Protein AF-A0A3C1LSK7-F1 (afdb_monomer_lite)

Secondary structure (DSSP, 8-state):
---EEEEEEEEEETT-TT--EEEESSEEEEEETTEEEEEE-SSS--EEEEEGGGEEEEEEETTTEEEEEETTEEEEEEEPTTS-SHHHHHHHHHHHHHHHHHHHT-

Structure (mmCIF, N/CA/C/O backbone):
data_AF-A0A3C1LSK7-F1
#
_entry.id   AF-A0A3C1LSK7-F1
#
loop_
_atom_site.group_PDB
_atom_site.id
_atom_site.type_symbol
_atom_site.label_atom_id
_atom_site.label_alt_id
_atom_sit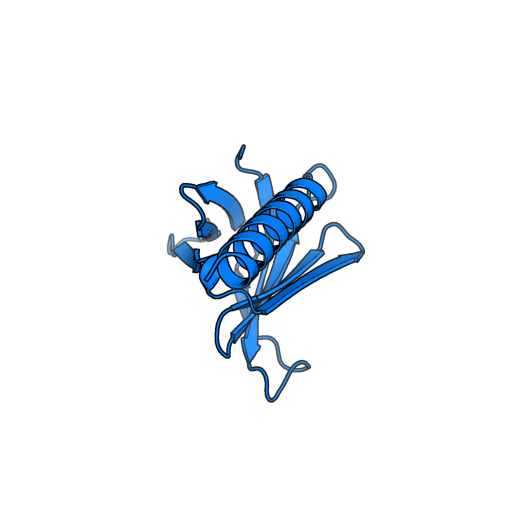e.label_comp_id
_atom_site.label_asym_id
_atom_site.label_entity_id
_atom_site.label_seq_id
_atom_site.pdbx_PDB_ins_code
_atom_site.Cartn_x
_atom_site.Cartn_y
_atom_site.Cartn_z
_atom_site.occupancy
_atom_site.B_iso_or_equiv
_atom_site.auth_seq_id
_atom_site.auth_comp_id
_atom_site.auth_asym_id
_atom_site.auth_atom_id
_atom_site.pdbx_PDB_model_num
ATOM 1 N N . LEU A 1 1 ? -2.802 14.129 1.344 1.00 80.56 1 LEU A N 1
ATOM 2 C CA . LEU A 1 1 ? -1.323 14.169 1.497 1.00 80.56 1 LEU A CA 1
ATOM 3 C C . LEU A 1 1 ? -0.695 14.278 0.111 1.00 80.56 1 LEU A C 1
ATOM 5 O O . LEU A 1 1 ? -1.331 13.781 -0.813 1.00 80.56 1 LEU A O 1
ATOM 9 N N . PRO A 1 2 ? 0.490 14.901 -0.049 1.00 88.31 2 PRO A N 1
ATOM 10 C CA . PRO A 1 2 ? 1.187 14.933 -1.337 1.00 88.31 2 PRO A CA 1
ATOM 11 C C . PRO A 1 2 ? 1.359 13.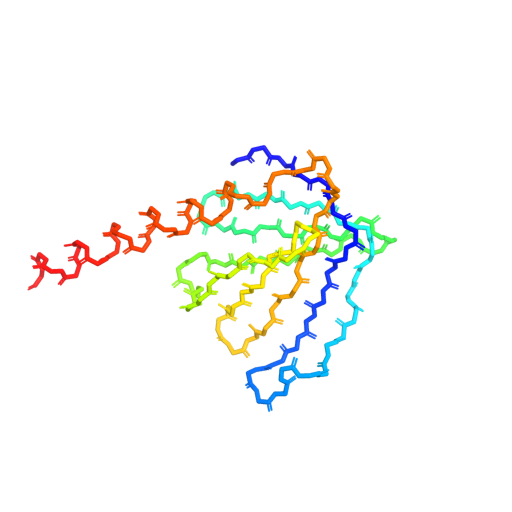521 -1.904 1.00 88.31 2 PRO A C 1
ATOM 13 O O . PRO A 1 2 ? 1.568 12.581 -1.133 1.00 88.31 2 PRO A O 1
ATOM 16 N N . GLU A 1 3 ? 1.242 13.381 -3.219 1.00 95.38 3 GLU A N 1
ATOM 17 C CA . GLU A 1 3 ? 1.472 12.109 -3.903 1.00 95.38 3 GLU A CA 1
ATOM 18 C C . GLU A 1 3 ? 2.964 11.751 -3.868 1.00 95.38 3 GLU A C 1
ATOM 20 O O . GLU A 1 3 ? 3.810 12.624 -4.045 1.00 95.38 3 GLU A O 1
ATOM 25 N N . GLU A 1 4 ? 3.278 10.483 -3.605 1.00 96.69 4 GLU A N 1
ATOM 26 C CA . GLU A 1 4 ? 4.645 9.956 -3.573 1.00 96.69 4 GLU A CA 1
ATOM 27 C C . GLU A 1 4 ? 4.862 8.945 -4.696 1.00 96.69 4 GLU A C 1
ATOM 29 O O . GLU A 1 4 ? 3.979 8.121 -4.950 1.00 96.69 4 GLU A O 1
ATOM 34 N N . PRO A 1 5 ? 6.036 8.940 -5.342 1.00 97.19 5 PRO A N 1
ATOM 35 C CA . PRO A 1 5 ? 6.389 7.899 -6.289 1.00 97.19 5 PRO A CA 1
ATOM 36 C C . PRO A 1 5 ? 6.745 6.592 -5.567 1.00 97.19 5 PRO A C 1
ATOM 38 O O . PRO A 1 5 ? 7.383 6.587 -4.510 1.00 97.19 5 PRO A O 1
ATOM 41 N N . GLY A 1 6 ? 6.403 5.464 -6.183 1.00 97.25 6 GLY A N 1
ATOM 42 C CA . GLY A 1 6 ? 6.815 4.145 -5.721 1.00 97.25 6 GLY A CA 1
ATOM 43 C C . GLY A 1 6 ? 7.305 3.236 -6.834 1.00 97.25 6 GLY A C 1
ATOM 44 O O . GLY A 1 6 ? 7.254 3.580 -8.014 1.00 97.25 6 GLY A O 1
ATOM 45 N N . VAL A 1 7 ? 7.838 2.095 -6.411 1.00 97.00 7 VAL A N 1
ATOM 46 C CA . VAL A 1 7 ? 8.582 1.144 -7.250 1.00 97.00 7 VAL A CA 1
ATOM 47 C C . VAL A 1 7 ? 8.017 -0.270 -7.201 1.00 97.00 7 VAL A C 1
ATOM 49 O O . VAL A 1 7 ? 8.526 -1.149 -7.884 1.00 97.00 7 VAL A O 1
ATOM 52 N N . LEU A 1 8 ? 7.036 -0.531 -6.334 1.00 97.00 8 LEU A N 1
ATOM 53 C CA . LEU A 1 8 ? 6.434 -1.852 -6.230 1.00 97.00 8 LEU A CA 1
ATOM 54 C C . LEU A 1 8 ? 5.079 -1.784 -5.533 1.00 97.00 8 LEU A C 1
ATOM 56 O O . LEU A 1 8 ? 4.979 -1.251 -4.428 1.00 97.00 8 LEU A O 1
ATOM 60 N N . LEU A 1 9 ? 4.071 -2.383 -6.150 1.00 97.50 9 LEU A N 1
ATOM 61 C CA . LEU A 1 9 ? 2.823 -2.780 -5.520 1.00 97.50 9 LEU A CA 1
ATOM 62 C C . LEU A 1 9 ? 2.686 -4.292 -5.666 1.00 97.50 9 LEU A C 1
ATOM 64 O O . LEU A 1 9 ? 2.726 -4.817 -6.778 1.00 97.50 9 LEU A O 1
ATOM 68 N N . GLN A 1 10 ? 2.481 -4.972 -4.546 1.00 96.50 10 GLN A N 1
ATOM 69 C CA . GLN A 1 10 ? 2.132 -6.384 -4.516 1.00 96.50 10 GLN A CA 1
ATOM 70 C C . GLN A 1 10 ? 0.856 -6.599 -3.715 1.00 96.50 10 GLN A C 1
ATOM 72 O O . GLN A 1 10 ? 0.540 -5.804 -2.821 1.00 96.50 10 GLN A O 1
ATOM 77 N N . LYS A 1 11 ? 0.162 -7.690 -4.026 1.00 95.56 11 LYS A N 1
ATOM 78 C CA . LYS A 1 11 ? -1.029 -8.138 -3.318 1.00 95.56 11 LYS A CA 1
ATOM 79 C C . LYS A 1 11 ? -0.910 -9.619 -2.973 1.00 95.56 11 LYS A C 1
ATOM 81 O O . LYS A 1 11 ? -0.446 -10.399 -3.791 1.00 95.56 11 LYS A O 1
ATOM 86 N N . GLY A 1 12 ? -1.353 -9.980 -1.782 1.00 93.56 12 GLY A N 1
ATOM 87 C CA . GLY A 1 12 ? -1.631 -11.356 -1.388 1.00 93.56 12 GLY A CA 1
ATOM 88 C C . GLY A 1 12 ? -2.886 -11.401 -0.531 1.00 93.56 12 GLY A C 1
ATOM 89 O O . GLY A 1 12 ? -3.672 -10.448 -0.517 1.00 93.56 12 GLY A O 1
ATOM 90 N N . ASP A 1 13 ? -3.045 -12.485 0.213 1.00 86.50 13 ASP A N 1
ATOM 91 C CA . ASP A 1 13 ? -4.155 -12.681 1.138 1.00 86.50 13 ASP A CA 1
ATOM 92 C C . ASP A 1 13 ? -3.663 -12.961 2.567 1.00 86.50 13 ASP A C 1
ATOM 94 O O . ASP A 1 13 ? -2.485 -13.229 2.812 1.00 86.50 13 ASP A O 1
ATOM 98 N N . PHE A 1 14 ? -4.584 -12.875 3.526 1.00 75.62 14 PHE A N 1
ATOM 99 C CA . PHE A 1 14 ? -4.328 -13.161 4.940 1.00 75.62 14 PHE A CA 1
ATOM 100 C C . PHE A 1 14 ? -3.874 -14.602 5.227 1.00 75.62 14 PHE A C 1
ATOM 102 O O . PHE A 1 14 ? -3.230 -14.854 6.242 1.00 75.62 14 PHE A O 1
ATOM 109 N N . ASN A 1 15 ? -4.193 -15.559 4.356 1.00 77.56 15 ASN A N 1
ATOM 110 C CA . ASN A 1 15 ? -3.887 -16.973 4.569 1.00 77.56 15 ASN A CA 1
ATOM 111 C C . ASN A 1 15 ? -2.520 -17.380 3.996 1.00 77.56 15 ASN A C 1
ATOM 113 O O . ASN A 1 15 ? -2.022 -18.459 4.322 1.00 77.56 15 ASN A O 1
ATOM 117 N N . ASN A 1 16 ? -1.912 -16.540 3.156 1.00 69.56 16 ASN A N 1
ATOM 118 C CA . ASN A 1 16 ? -0.665 -16.820 2.463 1.00 69.56 16 ASN A CA 1
ATOM 119 C C . ASN A 1 16 ? 0.216 -15.564 2.348 1.00 69.56 16 ASN A C 1
ATOM 121 O O . ASN A 1 16 ? 0.533 -15.089 1.259 1.00 69.56 16 ASN A O 1
ATOM 125 N N . GLU A 1 17 ? 0.674 -15.048 3.495 1.00 65.38 17 GLU A N 1
ATOM 126 C CA . GLU A 1 17 ? 1.538 -13.854 3.585 1.00 65.38 17 GLU A CA 1
ATOM 127 C C . GLU A 1 17 ? 2.863 -13.965 2.790 1.00 65.38 17 GLU A C 1
ATOM 129 O O . GLU A 1 17 ? 3.541 -12.961 2.549 1.00 65.38 17 GLU A O 1
ATOM 134 N N . GLY A 1 18 ? 3.259 -15.182 2.396 1.00 71.12 18 GLY A N 1
ATOM 135 C CA . GLY A 1 18 ? 4.497 -15.463 1.668 1.00 71.12 18 GLY A CA 1
ATOM 136 C C . GLY A 1 18 ? 4.388 -15.397 0.143 1.00 71.12 18 GLY A C 1
ATOM 137 O O . GLY A 1 18 ? 5.425 -15.256 -0.510 1.00 71.12 18 GLY A O 1
ATOM 138 N N . ASP A 1 19 ? 3.180 -15.473 -0.420 1.00 84.19 19 ASP A N 1
ATOM 139 C CA . ASP A 1 19 ? 2.952 -15.528 -1.868 1.00 84.19 19 ASP A CA 1
ATOM 140 C C . ASP A 1 19 ? 2.267 -14.240 -2.337 1.00 84.19 19 ASP A C 1
ATOM 142 O O . ASP A 1 19 ? 1.050 -14.077 -2.265 1.00 84.19 19 ASP A O 1
ATOM 146 N N . LEU A 1 20 ? 3.090 -13.262 -2.724 1.00 91.06 20 LEU A N 1
ATOM 147 C CA . LEU A 1 20 ? 2.633 -11.935 -3.124 1.00 91.06 20 LEU A CA 1
ATOM 148 C C . LEU A 1 20 ? 2.767 -11.747 -4.633 1.00 91.06 20 LEU A C 1
ATOM 150 O O . LEU A 1 20 ? 3.881 -11.636 -5.159 1.00 91.06 20 LEU A O 1
ATOM 154 N N . ASP A 1 21 ? 1.635 -11.563 -5.299 1.00 93.94 21 ASP A N 1
ATOM 155 C CA . ASP A 1 21 ? 1.574 -11.222 -6.711 1.00 93.94 21 ASP A CA 1
ATOM 156 C C . ASP A 1 21 ? 2.043 -9.786 -6.938 1.00 93.94 21 ASP A C 1
ATOM 158 O O . ASP A 1 21 ? 1.549 -8.837 -6.321 1.00 93.94 21 ASP A O 1
ATOM 162 N N . VAL A 1 22 ? 2.992 -9.601 -7.858 1.00 95.31 22 VAL A N 1
ATOM 163 C CA . VAL A 1 22 ? 3.395 -8.265 -8.309 1.00 95.31 22 VAL A CA 1
ATOM 164 C C . VAL A 1 22 ? 2.294 -7.698 -9.198 1.00 95.31 22 VAL A C 1
ATOM 166 O O . VAL A 1 22 ? 2.030 -8.203 -10.286 1.00 95.31 22 VAL A O 1
ATOM 169 N N . LEU A 1 23 ? 1.670 -6.616 -8.739 1.00 95.06 23 LEU A N 1
ATOM 170 C CA . LEU A 1 23 ? 0.626 -5.921 -9.484 1.00 95.06 23 LEU A CA 1
ATOM 171 C C . LEU A 1 23 ? 1.193 -4.821 -10.383 1.00 95.06 23 LEU A C 1
ATOM 173 O O . LEU A 1 23 ? 0.607 -4.529 -11.422 1.00 95.06 23 LEU A O 1
ATOM 177 N N . SER A 1 24 ? 2.275 -4.165 -9.949 1.00 96.75 24 SER A N 1
ATOM 178 C CA . SER A 1 24 ? 2.882 -3.031 -10.653 1.0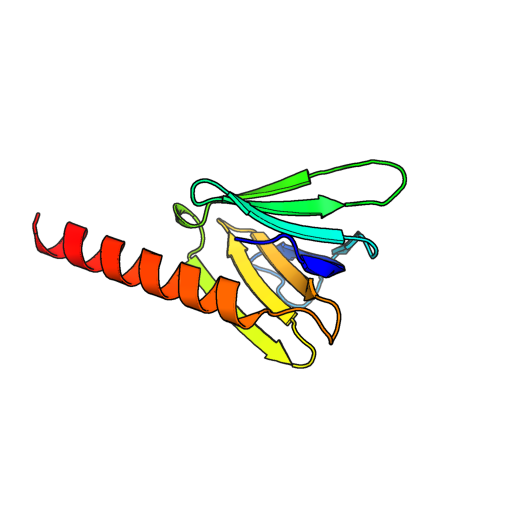0 96.75 24 SER A CA 1
ATOM 179 C C . SER A 1 24 ? 4.268 -2.696 -10.102 1.00 96.75 24 SER A C 1
ATOM 181 O O . SER A 1 24 ? 4.500 -2.802 -8.897 1.00 96.75 24 SER A O 1
ATOM 183 N N . GLU A 1 25 ? 5.168 -2.227 -10.967 1.00 95.81 25 GLU A N 1
ATOM 184 C CA . GLU A 1 25 ? 6.498 -1.709 -10.595 1.00 95.81 25 GLU A CA 1
ATOM 185 C C . GLU A 1 25 ? 6.622 -0.186 -10.789 1.00 95.81 25 GLU A C 1
ATOM 187 O O . GLU A 1 25 ? 7.598 0.430 -10.361 1.00 95.81 25 GLU A O 1
ATOM 192 N N . HIS A 1 26 ? 5.607 0.455 -11.375 1.00 96.12 26 HIS A N 1
ATOM 193 C CA . HIS A 1 26 ? 5.549 1.905 -11.540 1.00 96.12 26 HIS A CA 1
ATOM 194 C C . HIS A 1 26 ? 4.283 2.428 -10.889 1.00 96.12 26 HIS A C 1
ATOM 196 O O . HIS A 1 26 ? 3.210 2.396 -11.484 1.00 96.12 26 HIS A O 1
ATOM 202 N N . ILE A 1 27 ? 4.397 2.958 -9.673 1.00 97.56 27 ILE A N 1
ATOM 203 C CA . ILE A 1 27 ? 3.228 3.423 -8.924 1.00 97.56 27 ILE A CA 1
ATOM 204 C C . ILE A 1 27 ? 3.378 4.853 -8.428 1.00 97.56 27 ILE A C 1
ATOM 206 O O . ILE A 1 27 ? 4.483 5.385 -8.302 1.00 97.56 27 ILE A O 1
ATOM 210 N N . SER A 1 28 ? 2.250 5.467 -8.101 1.00 97.06 28 SER A N 1
ATOM 211 C CA . SER A 1 28 ? 2.205 6.631 -7.227 1.00 97.06 28 SER A CA 1
ATOM 212 C C . SER A 1 28 ? 1.144 6.455 -6.144 1.00 97.06 28 SER A C 1
ATOM 214 O O . SER A 1 28 ? 0.132 5.783 -6.343 1.00 97.06 28 SER A O 1
ATOM 216 N N . VAL A 1 29 ? 1.409 6.996 -4.957 1.00 97.75 29 VAL A N 1
ATOM 217 C CA . VAL A 1 29 ? 0.615 6.744 -3.751 1.00 97.75 29 VAL A CA 1
ATOM 218 C C . VAL A 1 29 ? 0.193 8.060 -3.131 1.00 97.75 29 VAL A C 1
ATOM 220 O O . VAL A 1 29 ? 1.026 8.916 -2.841 1.00 97.75 29 VAL A O 1
ATOM 223 N N . ARG A 1 30 ? -1.092 8.226 -2.830 1.00 96.88 30 ARG A N 1
ATOM 224 C CA . ARG A 1 30 ? -1.592 9.384 -2.075 1.00 96.88 30 ARG A CA 1
ATOM 225 C C . ARG A 1 30 ? -2.670 8.978 -1.086 1.00 96.88 30 ARG A C 1
ATOM 227 O O . ARG A 1 30 ? -3.282 7.930 -1.226 1.00 96.88 30 ARG A O 1
ATOM 234 N N . ILE A 1 31 ? -2.913 9.827 -0.092 1.00 96.06 31 ILE A N 1
ATOM 235 C CA . ILE A 1 31 ? -4.126 9.741 0.730 1.00 96.06 31 ILE A CA 1
ATOM 236 C C . ILE A 1 31 ? -5.028 10.915 0.388 1.00 96.06 31 ILE A C 1
ATOM 238 O O . ILE A 1 31 ? -4.606 12.076 0.489 1.00 96.06 31 ILE A O 1
ATOM 242 N N . GLU A 1 32 ? -6.270 10.592 0.053 1.00 94.75 32 GLU A N 1
ATOM 243 C CA . GLU A 1 32 ? -7.333 11.522 -0.301 1.00 94.75 32 GLU A CA 1
ATOM 244 C C . GLU A 1 32 ? -8.630 11.081 0.389 1.00 94.75 32 GLU A C 1
ATOM 246 O O . GLU A 1 32 ? -9.015 9.920 0.301 1.00 94.75 32 GLU A O 1
ATOM 251 N N . ALA A 1 33 ? -9.272 11.989 1.133 1.00 93.12 33 ALA A N 1
ATOM 252 C CA . ALA A 1 33 ? -10.537 11.735 1.837 1.00 93.12 33 ALA A CA 1
ATOM 253 C C . ALA A 1 33 ? -10.578 10.441 2.692 1.00 93.12 33 ALA A C 1
ATOM 255 O O . ALA A 1 33 ? -11.602 9.771 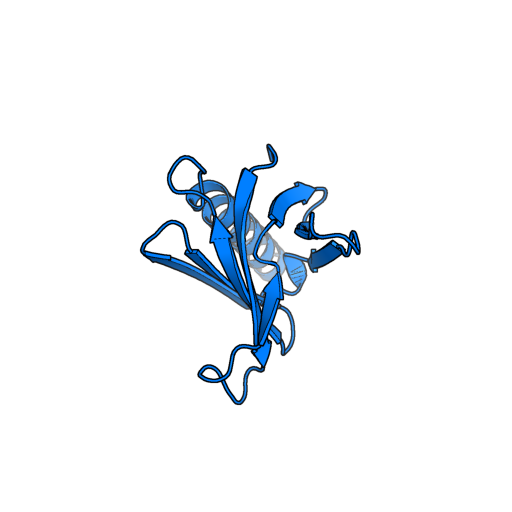2.766 1.00 93.12 33 ALA A O 1
ATOM 256 N N . GLY A 1 34 ? -9.468 10.082 3.349 1.00 94.88 34 GLY A N 1
ATOM 257 C CA . GLY A 1 34 ? -9.393 8.871 4.181 1.00 94.88 34 GLY A CA 1
ATOM 258 C C . GLY A 1 34 ? -9.211 7.569 3.397 1.00 94.88 34 GLY A C 1
ATOM 259 O O . GLY A 1 34 ? -9.336 6.493 3.973 1.00 94.88 34 GLY A O 1
ATOM 260 N N . VAL A 1 35 ? -8.886 7.653 2.108 1.00 97.19 35 VAL A N 1
ATOM 261 C CA . VAL A 1 35 ? -8.565 6.511 1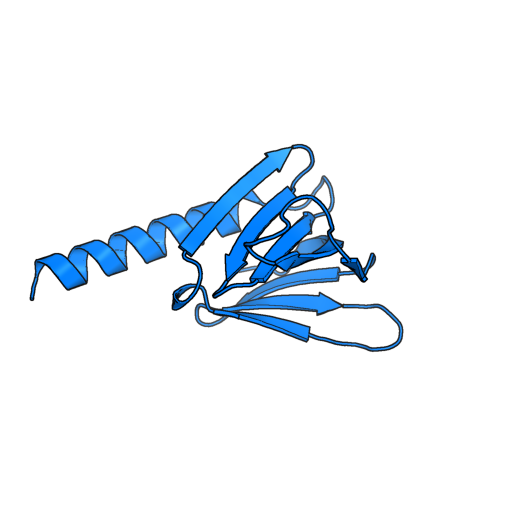.249 1.00 97.19 35 VAL A CA 1
ATOM 262 C C . VAL A 1 35 ? -7.112 6.628 0.808 1.00 97.19 35 VAL A C 1
ATOM 264 O O . VAL A 1 35 ? -6.702 7.669 0.289 1.00 97.19 35 VAL A O 1
ATOM 267 N N . MET A 1 36 ? -6.326 5.571 1.009 1.00 97.69 36 MET A N 1
ATOM 268 C CA . MET A 1 36 ? -5.030 5.435 0.355 1.00 97.69 36 MET A CA 1
ATOM 269 C C . MET A 1 36 ? -5.267 4.957 -1.076 1.00 97.69 36 MET A C 1
ATOM 271 O O . MET A 1 36 ? -5.870 3.914 -1.308 1.00 97.69 36 MET A O 1
ATOM 275 N N . ILE A 1 37 ? -4.824 5.753 -2.038 1.00 97.56 37 ILE A N 1
ATOM 276 C CA . ILE A 1 37 ? -4.939 5.471 -3.463 1.00 97.56 37 ILE A CA 1
ATOM 277 C C . ILE A 1 37 ? -3.549 5.101 -3.959 1.00 97.56 37 ILE A C 1
ATOM 279 O O . ILE A 1 37 ? -2.628 5.915 -3.855 1.00 97.56 37 ILE A O 1
ATOM 283 N N . VAL A 1 38 ? -3.411 3.891 -4.496 1.00 97.75 38 VAL A N 1
ATOM 284 C CA . VAL A 1 38 ? -2.215 3.441 -5.209 1.00 97.75 38 VAL A CA 1
ATOM 285 C C . VAL A 1 38 ? -2.548 3.375 -6.689 1.00 97.75 38 VAL A C 1
ATOM 287 O O . VAL A 1 38 ? -3.326 2.532 -7.132 1.00 97.75 38 VAL A O 1
ATOM 290 N N . LYS A 1 39 ? -1.972 4.287 -7.458 1.00 96.88 39 LYS A N 1
ATOM 291 C CA . LYS A 1 39 ? -2.134 4.344 -8.902 1.00 96.88 39 LYS A CA 1
ATOM 292 C C . LYS A 1 39 ? -1.007 3.581 -9.576 1.00 96.88 39 LYS A C 1
ATOM 294 O O . LYS A 1 39 ? 0.157 3.901 -9.354 1.00 96.88 39 LYS A O 1
ATOM 299 N N . CYS A 1 40 ? -1.354 2.624 -10.423 1.00 96.56 40 CYS A N 1
ATOM 300 C CA . CYS A 1 40 ? -0.431 1.972 -11.339 1.00 96.56 40 CYS A CA 1
ATOM 301 C C . CYS A 1 40 ? -0.258 2.868 -12.566 1.00 96.56 40 CYS A C 1
ATOM 303 O O . CYS A 1 40 ? -1.221 3.242 -13.233 1.00 96.56 40 CYS A O 1
ATOM 305 N N . ASN A 1 41 ? 0.984 3.242 -12.837 1.00 93.25 41 ASN A N 1
ATOM 306 C CA . ASN A 1 41 ? 1.393 4.063 -13.970 1.00 93.25 41 ASN A CA 1
ATOM 307 C C . ASN A 1 41 ? 1.973 3.207 -15.111 1.00 93.25 41 ASN A C 1
ATOM 309 O O . ASN A 1 41 ? 2.604 3.746 -16.020 1.00 93.25 41 ASN A O 1
ATOM 313 N N . ASP A 1 42 ? 1.734 1.894 -15.068 1.00 85.38 42 ASP A N 1
ATOM 314 C CA . ASP A 1 42 ? 1.951 0.982 -16.189 1.00 85.38 42 ASP A CA 1
ATOM 315 C C . ASP A 1 42 ? 0.893 1.220 -17.290 1.00 85.38 42 ASP A C 1
ATOM 317 O O . ASP A 1 42 ? -0.039 2.010 -17.121 1.00 85.38 42 ASP A O 1
ATOM 321 N N . GLY A 1 43 ? 1.039 0.557 -18.445 1.00 74.56 43 GLY A N 1
ATOM 322 C CA . GLY A 1 43 ? 0.202 0.792 -19.635 1.00 74.56 43 GLY A CA 1
ATOM 323 C C . GLY A 1 43 ? -1.311 0.789 -19.365 1.00 74.56 43 GLY A C 1
ATOM 324 O O . GLY A 1 43 ? -2.015 1.676 -19.853 1.00 74.56 43 GLY A O 1
ATOM 325 N N . ASP A 1 44 ? -1.782 -0.132 -18.518 1.00 70.94 44 ASP A N 1
ATOM 326 C CA . ASP A 1 44 ? -3.131 -0.106 -17.953 1.00 70.94 44 ASP A CA 1
ATOM 327 C C . ASP A 1 44 ? -3.119 0.660 -16.625 1.00 70.94 44 ASP A C 1
ATOM 329 O O . ASP A 1 44 ? -2.684 0.155 -15.588 1.00 70.94 44 ASP A O 1
ATOM 333 N N . LYS A 1 45 ? -3.627 1.896 -16.660 1.00 76.56 45 LYS A N 1
ATOM 334 C CA . LYS A 1 45 ? -3.689 2.834 -15.526 1.00 76.56 45 LYS A CA 1
ATOM 335 C C . LYS A 1 45 ? -4.718 2.412 -14.468 1.00 76.56 45 LYS A C 1
ATOM 337 O O . LYS A 1 45 ? -5.718 3.100 -14.259 1.00 76.56 45 LYS A O 1
ATOM 342 N N . LYS A 1 46 ? -4.509 1.260 -13.832 1.00 92.19 46 LYS A N 1
ATOM 343 C CA . LYS A 1 46 ? -5.341 0.765 -12.727 1.00 92.19 46 LYS A CA 1
ATOM 344 C C . LYS A 1 46 ? -5.101 1.589 -11.462 1.00 92.19 46 LYS A C 1
ATOM 346 O O . LYS A 1 46 ? -3.991 2.045 -11.204 1.00 92.19 46 LYS A O 1
ATOM 351 N N . GLU A 1 47 ? -6.140 1.747 -10.652 1.00 95.06 47 GLU A N 1
ATOM 352 C CA . GLU A 1 47 ? -6.049 2.365 -9.329 1.00 95.06 47 GLU A CA 1
ATOM 353 C C . GLU A 1 47 ? -6.592 1.403 -8.274 1.00 95.06 47 GLU A C 1
ATOM 355 O O . GLU A 1 47 ? -7.691 0.868 -8.415 1.00 95.06 47 GLU A O 1
ATOM 360 N N . TYR A 1 48 ? -5.830 1.221 -7.199 1.00 96.50 48 TYR A N 1
ATOM 361 C CA . TYR A 1 48 ? -6.235 0.478 -6.014 1.00 96.50 48 TYR A CA 1
ATOM 362 C C . TYR A 1 48 ? -6.624 1.470 -4.928 1.00 96.50 48 TYR A C 1
ATOM 364 O O . TYR A 1 48 ? -5.876 2.399 -4.613 1.00 96.50 48 TYR A O 1
ATOM 372 N N . ARG A 1 49 ? -7.819 1.287 -4.372 1.00 97.44 49 ARG A N 1
ATOM 373 C CA . ARG A 1 49 ? -8.389 2.153 -3.341 1.00 97.44 49 ARG A CA 1
ATOM 374 C C . ARG A 1 49 ? -8.455 1.357 -2.050 1.00 97.44 49 ARG A C 1
ATOM 376 O O . ARG A 1 49 ? -9.152 0.354 -1.999 1.00 97.44 49 ARG A O 1
ATOM 383 N N . LEU A 1 50 ? -7.731 1.819 -1.040 1.00 97.50 50 LEU A N 1
ATOM 384 C CA . LEU A 1 50 ? -7.562 1.157 0.249 1.00 97.50 50 LEU A CA 1
ATOM 385 C C . LEU A 1 50 ? -8.149 2.084 1.326 1.00 97.50 50 LEU A C 1
ATOM 387 O O . LEU A 1 50 ? -7.481 3.040 1.750 1.00 97.50 50 LEU A O 1
ATOM 391 N N . PRO A 1 51 ? -9.430 1.916 1.703 1.00 97.38 51 PRO A N 1
ATOM 392 C CA . PRO A 1 51 ? -10.064 2.754 2.712 1.00 97.38 51 PRO A CA 1
ATOM 393 C C . PRO A 1 51 ? -9.358 2.581 4.055 1.00 97.38 51 PRO A C 1
ATOM 395 O O . PRO A 1 51 ? -9.296 1.482 4.591 1.00 97.38 51 PRO A O 1
ATOM 398 N N . ILE A 1 52 ? -8.866 3.671 4.650 1.00 96.88 52 ILE A N 1
ATOM 399 C CA . ILE A 1 52 ? -8.150 3.606 5.937 1.00 96.88 52 ILE A CA 1
ATOM 400 C C . ILE A 1 52 ? -9.053 3.059 7.059 1.00 96.88 52 ILE A C 1
ATOM 402 O O . ILE A 1 52 ? -8.565 2.486 8.025 1.00 96.88 52 ILE A O 1
ATOM 406 N N . SER A 1 53 ? -10.375 3.183 6.913 1.00 95.56 53 SER A N 1
ATOM 407 C CA . SER A 1 53 ? -11.369 2.591 7.814 1.00 95.56 53 SER A CA 1
ATOM 408 C C . SER A 1 53 ? -11.410 1.064 7.816 1.00 95.56 53 SER A C 1
ATOM 410 O O . SER A 1 53 ? -11.854 0.486 8.806 1.00 95.56 53 SER A O 1
ATOM 412 N N . GLU A 1 54 ? -10.976 0.433 6.725 1.00 96.19 54 GLU A N 1
ATOM 413 C CA . GLU A 1 54 ? -10.931 -1.024 6.537 1.00 96.19 54 GLU A CA 1
ATOM 414 C C . GLU A 1 54 ? -9.526 -1.592 6.771 1.00 96.19 54 GLU A C 1
ATOM 416 O O . GLU A 1 54 ? -9.326 -2.806 6.716 1.00 96.19 54 GLU A O 1
ATOM 421 N N . VAL A 1 55 ? -8.552 -0.720 7.053 1.00 96.38 55 VAL A N 1
ATOM 422 C CA . VAL A 1 55 ? -7.192 -1.131 7.386 1.00 96.38 55 VAL A CA 1
ATOM 423 C C . VAL A 1 55 ? -7.154 -1.635 8.823 1.00 96.38 55 VAL A C 1
ATOM 425 O O . VAL A 1 55 ? -7.393 -0.874 9.763 1.00 96.38 55 VAL A O 1
ATOM 428 N N . SER A 1 56 ? -6.845 -2.919 8.996 1.00 94.00 56 SER A N 1
ATOM 429 C CA . SER A 1 56 ? -6.733 -3.563 10.311 1.00 94.00 56 SER A CA 1
ATOM 430 C C . SER A 1 56 ? -5.330 -3.428 10.904 1.00 94.00 56 SER A C 1
ATOM 432 O O . SER A 1 56 ? -5.165 -3.357 12.123 1.00 94.00 56 SER A O 1
ATOM 434 N N . SER A 1 57 ? -4.308 -3.337 10.052 1.00 93.38 57 SER A N 1
ATOM 435 C CA . SER A 1 57 ? -2.933 -3.070 10.459 1.00 93.38 57 SER A CA 1
ATOM 436 C C . SER A 1 57 ? -2.144 -2.388 9.343 1.00 93.38 57 SER A C 1
ATOM 438 O O . SER A 1 57 ? -2.416 -2.570 8.157 1.00 93.38 57 SER A O 1
ATOM 440 N N . LEU A 1 58 ? -1.165 -1.572 9.741 1.00 96.69 58 LEU A N 1
ATOM 441 C CA . LEU A 1 58 ? -0.209 -0.925 8.848 1.00 96.69 58 LEU A CA 1
ATOM 442 C C . LEU A 1 58 ? 1.155 -0.890 9.535 1.00 96.69 58 LEU A C 1
ATOM 444 O O . LEU A 1 58 ? 1.287 -0.361 10.642 1.00 96.69 58 LEU A O 1
ATOM 448 N N . ILE A 1 59 ? 2.165 -1.433 8.865 1.00 94.44 59 ILE A N 1
ATOM 449 C CA . ILE A 1 59 ? 3.548 -1.524 9.329 1.00 94.44 59 ILE A CA 1
ATOM 450 C C . ILE A 1 59 ? 4.465 -0.863 8.298 1.00 94.44 59 ILE A C 1
ATOM 452 O O . ILE A 1 59 ? 4.248 -0.949 7.088 1.00 94.44 59 ILE A O 1
ATOM 456 N N . LEU A 1 60 ? 5.510 -0.194 8.789 1.00 95.38 60 LEU A N 1
ATOM 457 C CA . LEU A 1 60 ? 6.613 0.264 7.955 1.00 95.38 60 LEU A CA 1
ATOM 458 C C . LEU A 1 60 ? 7.793 -0.688 8.085 1.00 95.38 60 LEU A C 1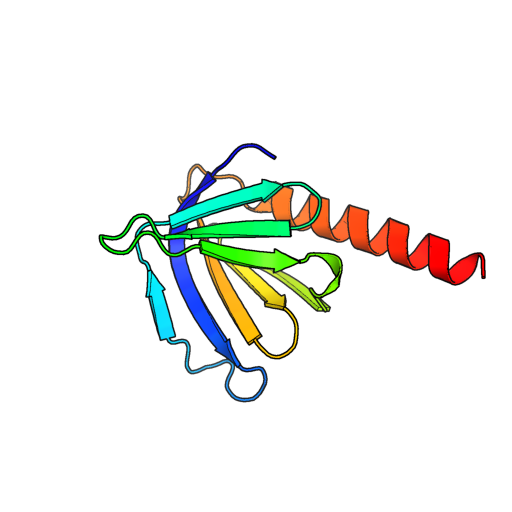
ATOM 460 O O . LEU A 1 60 ? 8.308 -0.915 9.178 1.00 95.38 60 LEU A O 1
ATOM 464 N N . ASN A 1 61 ? 8.247 -1.180 6.942 1.00 91.81 61 ASN A N 1
ATOM 465 C CA . ASN A 1 61 ? 9.425 -2.015 6.806 1.00 91.81 61 ASN A CA 1
ATOM 466 C C . ASN A 1 61 ? 10.576 -1.226 6.165 1.00 91.81 61 ASN A C 1
ATOM 468 O O . ASN A 1 61 ? 10.437 -0.080 5.722 1.00 91.81 61 ASN A O 1
ATOM 472 N N . ALA A 1 62 ? 11.746 -1.864 6.096 1.00 89.44 62 ALA A N 1
ATOM 473 C CA . ALA A 1 62 ? 12.919 -1.297 5.442 1.00 89.44 62 ALA A CA 1
ATOM 474 C C . ALA A 1 62 ? 12.627 -0.857 3.989 1.00 89.44 62 ALA A C 1
ATOM 476 O O . ALA A 1 62 ? 11.695 -1.332 3.333 1.00 89.44 62 ALA A O 1
ATOM 477 N N . LYS A 1 63 ? 13.478 0.028 3.457 1.00 92.62 63 LYS A N 1
ATOM 478 C CA . LYS A 1 63 ? 13.405 0.520 2.067 1.00 92.62 63 LYS A CA 1
ATOM 479 C C . LYS A 1 63 ? 12.081 1.230 1.723 1.00 92.62 63 LYS A C 1
ATOM 481 O O . LYS A 1 63 ? 11.574 1.036 0.626 1.00 92.62 63 LYS A O 1
ATOM 486 N N . GLN A 1 64 ? 11.529 2.029 2.645 1.00 95.44 64 GLN A N 1
ATOM 487 C CA . GLN A 1 64 ? 10.276 2.781 2.436 1.00 95.44 64 GLN A CA 1
ATOM 488 C C . GLN A 1 64 ? 9.081 1.874 2.073 1.00 95.44 64 GLN A C 1
ATOM 490 O O . GLN A 1 64 ? 8.245 2.228 1.240 1.00 95.44 64 GLN A O 1
ATOM 495 N N . THR A 1 65 ? 9.015 0.678 2.668 1.00 97.00 65 THR A N 1
ATOM 496 C CA . THR A 1 65 ? 7.953 -0.292 2.374 1.00 97.00 65 THR A CA 1
ATOM 497 C C . THR A 1 65 ? 6.815 -0.134 3.378 1.00 97.00 65 THR A C 1
ATOM 499 O O . THR A 1 65 ? 7.042 -0.213 4.581 1.00 97.00 65 THR A O 1
ATOM 502 N N . ILE A 1 66 ? 5.602 0.083 2.883 1.00 97.44 66 ILE A N 1
ATOM 503 C CA . ILE A 1 66 ? 4.354 0.058 3.642 1.00 97.44 66 ILE A CA 1
ATOM 504 C C . ILE A 1 66 ? 3.733 -1.321 3.425 1.00 97.44 66 ILE A C 1
ATOM 506 O O . ILE A 1 66 ? 3.479 -1.708 2.286 1.00 97.44 66 ILE A O 1
ATOM 510 N N . GLU A 1 67 ? 3.493 -2.055 4.502 1.00 96.12 67 GLU A N 1
ATOM 511 C CA . GLU A 1 67 ? 2.684 -3.274 4.486 1.00 96.12 67 GLU A CA 1
ATOM 512 C C . GLU A 1 67 ? 1.409 -3.022 5.269 1.00 96.12 67 GLU A C 1
ATOM 514 O O . GLU A 1 67 ? 1.454 -2.476 6.372 1.00 96.12 67 GLU A O 1
ATOM 519 N N . LEU A 1 68 ? 0.267 -3.360 4.683 1.00 96.12 68 LEU A N 1
ATOM 520 C CA . LEU A 1 68 ? -1.025 -3.156 5.318 1.00 96.12 68 LEU A CA 1
ATOM 521 C C . LEU A 1 68 ? -1.999 -4.262 4.943 1.00 96.12 68 LEU A C 1
ATOM 523 O O . LEU A 1 68 ? -1.984 -4.755 3.815 1.00 96.12 68 LEU A O 1
ATOM 527 N N . PHE A 1 69 ? -2.887 -4.575 5.875 1.00 95.38 69 PHE A N 1
ATOM 528 C CA . PHE A 1 69 ? -4.060 -5.398 5.617 1.00 95.38 69 PHE A CA 1
ATOM 529 C C . PHE A 1 69 ? -5.274 -4.501 5.428 1.00 95.38 69 PHE A C 1
ATOM 531 O O . PHE A 1 69 ? -5.559 -3.672 6.292 1.00 95.38 69 PHE A O 1
ATOM 538 N N . CYS A 1 70 ? -5.980 -4.662 4.310 1.00 95.50 70 CYS A N 1
ATOM 539 C CA . CYS A 1 70 ? -7.217 -3.947 4.001 1.00 95.50 70 CYS A CA 1
ATOM 540 C C . CYS A 1 70 ? -8.304 -4.981 3.697 1.00 95.50 70 CYS A C 1
ATOM 542 O O . CYS A 1 70 ? -8.275 -5.618 2.644 1.00 95.50 70 CYS A O 1
ATOM 544 N N . GLY A 1 71 ? -9.237 -5.181 4.631 1.00 91.88 71 GLY A N 1
ATOM 545 C CA . GLY A 1 71 ? -10.108 -6.358 4.601 1.00 91.88 71 GLY A CA 1
ATOM 546 C C . GLY A 1 71 ? -9.301 -7.652 4.774 1.00 91.88 71 GLY A C 1
ATOM 547 O O . GLY A 1 71 ? -8.539 -7.773 5.733 1.00 91.88 71 GLY A O 1
ATOM 548 N N . GLU A 1 72 ? -9.462 -8.601 3.849 1.00 91.25 72 GLU A N 1
ATOM 549 C CA . GLU A 1 72 ? -8.737 -9.889 3.826 1.00 91.25 72 GLU A CA 1
ATOM 550 C C . GLU A 1 72 ? -7.460 -9.855 2.965 1.00 91.25 72 GLU A C 1
ATOM 552 O O . GLU A 1 72 ? -6.694 -10.819 2.937 1.00 91.25 72 GLU A O 1
ATOM 557 N N . ASP A 1 73 ? -7.219 -8.741 2.272 1.00 94.06 73 ASP A N 1
ATOM 558 C CA . ASP A 1 73 ? -6.102 -8.585 1.349 1.00 94.06 73 ASP A CA 1
ATOM 559 C C . ASP A 1 73 ? -4.869 -7.997 2.054 1.00 94.06 73 ASP A C 1
ATOM 561 O O . ASP A 1 73 ? -4.958 -6.985 2.762 1.00 94.06 73 ASP A O 1
ATOM 565 N N . LEU A 1 74 ? -3.699 -8.574 1.773 1.00 94.94 74 LEU A N 1
ATOM 566 C CA . LEU A 1 74 ? -2.397 -8.022 2.145 1.00 94.94 74 LEU A CA 1
ATOM 567 C C . LEU A 1 74 ? -1.847 -7.183 0.991 1.00 94.94 74 LEU A C 1
ATOM 569 O O . LEU A 1 74 ? -1.674 -7.683 -0.118 1.00 94.94 74 LEU A O 1
ATOM 573 N N . TYR A 1 75 ? -1.501 -5.926 1.258 1.00 96.44 75 TYR A N 1
ATOM 574 C CA . TYR A 1 75 ? -0.831 -5.053 0.299 1.00 96.44 75 TYR A CA 1
ATOM 575 C C . TYR A 1 75 ? 0.581 -4.718 0.763 1.00 96.44 75 TYR A C 1
ATOM 577 O O . TYR A 1 75 ? 0.790 -4.257 1.886 1.00 96.44 75 TYR A O 1
ATOM 585 N N . ARG A 1 76 ? 1.549 -4.870 -0.147 1.00 96.56 76 ARG A N 1
ATOM 586 C CA . ARG A 1 76 ? 2.924 -4.392 0.028 1.00 96.56 76 ARG A CA 1
ATOM 587 C C . ARG A 1 76 ? 3.211 -3.299 -0.988 1.00 96.56 76 ARG A C 1
ATOM 589 O O . ARG A 1 76 ? 3.198 -3.533 -2.193 1.00 96.56 76 ARG A O 1
ATOM 596 N N . ILE A 1 77 ? 3.511 -2.109 -0.489 1.00 97.81 77 ILE A N 1
ATOM 597 C CA . ILE A 1 77 ? 3.729 -0.902 -1.280 1.00 97.81 77 ILE A CA 1
ATOM 598 C C . ILE A 1 77 ? 5.135 -0.395 -0.979 1.00 97.81 77 ILE A C 1
ATOM 600 O O . ILE A 1 77 ? 5.405 0.079 0.121 1.00 97.81 77 ILE A O 1
ATOM 604 N N . ARG A 1 78 ? 6.053 -0.470 -1.942 1.00 98.06 78 ARG A N 1
ATOM 605 C CA . ARG A 1 78 ? 7.398 0.098 -1.800 1.00 98.06 78 ARG A CA 1
ATOM 606 C C . ARG A 1 78 ? 7.463 1.452 -2.481 1.00 98.06 78 ARG A C 1
ATOM 608 O O . ARG A 1 78 ? 7.296 1.546 -3.698 1.00 98.06 78 ARG A O 1
ATOM 615 N N . LEU A 1 79 ? 7.738 2.493 -1.704 1.00 98.00 79 LEU A N 1
ATOM 616 C CA . LEU A 1 79 ? 7.981 3.825 -2.245 1.00 98.00 79 LEU A CA 1
ATOM 617 C C . LEU A 1 79 ? 9.430 3.967 -2.736 1.00 98.00 79 LEU A C 1
ATOM 619 O O . LEU A 1 79 ? 10.289 3.131 -2.439 1.00 98.00 79 LEU A O 1
ATOM 623 N N . LYS A 1 80 ? 9.718 5.031 -3.490 1.00 97.31 80 LYS A N 1
ATOM 624 C CA . LYS A 1 80 ? 11.107 5.381 -3.811 1.00 97.31 80 LYS A CA 1
ATOM 625 C C . LYS A 1 80 ? 11.877 5.799 -2.545 1.00 97.31 80 LYS A C 1
ATOM 627 O O . LYS A 1 80 ? 11.254 6.294 -1.609 1.00 97.31 80 LYS A O 1
ATOM 632 N N . PRO A 1 81 ? 13.214 5.640 -2.491 1.00 95.44 81 PRO A N 1
ATOM 633 C CA . PRO A 1 81 ? 14.011 6.001 -1.313 1.00 95.44 81 PRO A CA 1
ATOM 634 C C . PRO A 1 81 ? 13.831 7.448 -0.828 1.00 95.44 81 PRO A C 1
ATOM 636 O O . PRO A 1 81 ? 13.888 7.688 0.375 1.00 95.44 81 PRO A O 1
ATOM 639 N N . GLU A 1 82 ? 13.616 8.385 -1.754 1.00 94.38 82 GLU A N 1
ATOM 640 C CA . GLU A 1 82 ? 13.395 9.812 -1.496 1.00 94.38 82 GLU A CA 1
ATOM 641 C C . GLU A 1 82 ? 11.969 10.165 -1.044 1.00 94.38 82 GLU A C 1
ATOM 643 O O . GLU A 1 82 ? 11.733 11.282 -0.585 1.00 94.38 82 GLU A O 1
ATOM 648 N N . ALA A 1 83 ? 11.024 9.232 -1.171 1.00 95.62 83 ALA A N 1
ATOM 649 C CA . ALA A 1 83 ? 9.656 9.416 -0.713 1.00 95.62 83 ALA A CA 1
ATOM 650 C C . ALA A 1 83 ? 9.551 9.274 0.813 1.00 95.62 83 ALA A C 1
ATOM 652 O O . ALA A 1 83 ? 10.431 8.730 1.482 1.00 95.62 83 ALA A O 1
ATOM 653 N N . CYS A 1 84 ? 8.427 9.720 1.374 1.00 94.38 84 CYS A N 1
ATOM 654 C CA . CYS A 1 84 ? 8.163 9.622 2.807 1.00 94.38 84 CYS A CA 1
ATOM 655 C C . CYS A 1 84 ? 7.066 8.588 3.100 1.00 94.38 84 CYS A C 1
ATOM 657 O O . CYS A 1 84 ? 5.881 8.897 2.970 1.00 94.38 84 CYS A O 1
ATOM 659 N N . SER A 1 85 ? 7.432 7.372 3.531 1.00 94.69 85 SER A N 1
ATOM 660 C CA . SER A 1 85 ? 6.448 6.373 3.987 1.00 94.69 85 SER A CA 1
ATOM 661 C C . SER A 1 85 ? 5.856 6.705 5.366 1.00 94.69 85 SER A C 1
ATOM 663 O O . SER A 1 85 ? 4.700 6.375 5.645 1.00 94.69 85 SER A O 1
ATOM 665 N N . LEU A 1 86 ? 6.609 7.430 6.206 1.00 95.19 86 LEU A N 1
ATOM 666 C CA . LEU A 1 86 ? 6.227 7.767 7.583 1.00 95.19 86 LEU A CA 1
ATOM 667 C C . LEU A 1 86 ? 4.884 8.498 7.665 1.00 95.19 86 LEU A C 1
ATOM 669 O O . LEU A 1 86 ? 4.046 8.162 8.498 1.00 95.19 86 LEU A O 1
ATOM 673 N N . LYS A 1 87 ? 4.619 9.425 6.739 1.00 94.81 87 LYS A N 1
ATOM 674 C CA . LYS A 1 87 ? 3.370 10.202 6.731 1.00 94.81 87 LYS A CA 1
ATOM 675 C C . LYS A 1 87 ? 2.108 9.340 6.585 1.00 94.81 87 LYS A C 1
ATOM 677 O O . LYS A 1 87 ? 1.040 9.739 7.044 1.00 94.81 87 LYS A O 1
ATOM 682 N N . TYR A 1 88 ? 2.201 8.174 5.939 1.00 95.38 88 TYR A N 1
ATOM 683 C CA . TYR A 1 88 ? 1.065 7.256 5.796 1.00 95.38 88 TYR A CA 1
ATOM 684 C C . TYR A 1 88 ? 0.794 6.526 7.114 1.00 95.38 88 TYR A C 1
ATOM 686 O O . TYR A 1 88 ? -0.364 6.405 7.517 1.00 95.38 88 TYR A O 1
ATOM 694 N N . GLN A 1 89 ? 1.852 6.121 7.824 1.00 95.19 89 GLN A N 1
ATOM 695 C CA . GLN A 1 89 ? 1.734 5.545 9.162 1.00 95.19 89 GLN A CA 1
ATOM 696 C C . GLN A 1 89 ? 1.200 6.571 10.166 1.00 95.19 89 GLN A C 1
ATOM 698 O O . GLN A 1 89 ? 0.277 6.264 10.915 1.00 95.19 89 GLN A O 1
ATOM 703 N N . GLU A 1 90 ? 1.713 7.802 10.156 1.00 96.00 90 GLU A N 1
ATOM 704 C CA . GLU A 1 90 ? 1.219 8.883 11.017 1.00 96.00 90 GLU A CA 1
ATOM 705 C C . GLU A 1 90 ? -0.266 9.172 10.772 1.00 96.00 90 GLU A C 1
ATOM 707 O O . GLU A 1 90 ? -1.040 9.322 11.721 1.00 96.00 90 GLU A O 1
ATOM 712 N N . TYR A 1 91 ? -0.688 9.195 9.502 1.00 96.25 91 TYR A N 1
ATOM 713 C CA . TYR A 1 91 ? -2.095 9.359 9.150 1.00 96.25 91 TYR A CA 1
ATOM 714 C C . TYR A 1 91 ? -2.958 8.223 9.715 1.00 96.25 91 TYR A C 1
ATOM 716 O O . TYR A 1 91 ? -4.002 8.495 10.316 1.00 96.25 91 TYR A O 1
ATOM 724 N N . TYR A 1 92 ? -2.520 6.970 9.553 1.00 96.31 92 TYR A N 1
ATOM 725 C CA . TYR A 1 92 ? -3.204 5.795 10.093 1.00 96.31 92 TYR A CA 1
ATOM 726 C C . TYR A 1 92 ? -3.305 5.847 11.623 1.00 96.31 92 TYR A C 1
ATOM 728 O O . TYR A 1 92 ? -4.401 5.739 12.164 1.00 96.31 92 TYR A O 1
ATOM 736 N N . LEU A 1 93 ? -2.208 6.125 12.331 1.00 95.56 93 LEU A N 1
ATOM 737 C CA . LEU A 1 93 ? -2.207 6.237 13.794 1.00 95.56 93 LEU A CA 1
ATOM 738 C C . LEU A 1 93 ? -3.157 7.336 14.290 1.00 95.56 93 LEU A C 1
ATOM 740 O O . LEU A 1 93 ? -3.915 7.133 15.242 1.00 95.56 93 LEU A O 1
ATOM 744 N N . ALA A 1 94 ? -3.163 8.493 13.623 1.00 95.88 94 ALA A N 1
ATOM 745 C CA . ALA A 1 94 ? -4.087 9.574 13.942 1.00 95.88 94 ALA A CA 1
ATOM 746 C C . ALA A 1 94 ? -5.552 9.182 13.682 1.00 95.88 94 ALA A C 1
ATOM 748 O O . ALA A 1 94 ? -6.439 9.574 14.443 1.00 95.88 94 ALA A O 1
ATOM 749 N N . TYR A 1 95 ? -5.822 8.416 12.620 1.00 94.88 95 TYR A N 1
ATOM 750 C CA . TYR A 1 95 ? -7.147 7.866 12.344 1.00 94.88 95 TYR A CA 1
ATOM 751 C C . TYR A 1 95 ? -7.586 6.883 13.437 1.00 94.88 95 TYR A C 1
ATOM 753 O O . TYR A 1 95 ? -8.644 7.088 14.032 1.00 94.88 95 TYR A O 1
ATOM 761 N N . SER A 1 96 ? -6.758 5.888 13.761 1.00 93.44 96 SER A N 1
ATOM 762 C CA . SER A 1 96 ? -7.074 4.853 14.751 1.00 93.44 96 SER A CA 1
ATOM 763 C C . SER A 1 96 ? -7.300 5.440 16.142 1.00 93.44 96 SER A C 1
ATOM 765 O O . SER A 1 96 ? -8.258 5.069 16.814 1.00 93.44 96 SER A O 1
ATOM 767 N N . LYS A 1 97 ? -6.509 6.446 16.545 1.00 94.88 97 LYS A N 1
ATOM 768 C CA . LYS A 1 97 ? -6.728 7.170 17.806 1.00 94.88 97 LYS A CA 1
ATOM 769 C C . LYS A 1 97 ? -8.089 7.874 17.845 1.00 94.88 97 LYS A C 1
ATOM 771 O O . LYS A 1 97 ? -8.787 7.813 18.850 1.00 94.88 97 LYS A O 1
ATOM 776 N N . ARG A 1 98 ? -8.489 8.538 16.753 1.00 94.19 98 ARG A N 1
ATOM 777 C CA . ARG A 1 98 ? -9.810 9.189 16.666 1.00 94.19 98 ARG A CA 1
ATOM 778 C C . ARG A 1 98 ? -10.954 8.178 16.686 1.00 94.19 98 ARG A C 1
ATOM 780 O O . ARG A 1 98 ? -11.984 8.474 17.278 1.00 94.19 98 ARG A O 1
ATOM 787 N N . LYS A 1 99 ? -10.785 7.024 16.034 1.00 91.12 99 LYS A N 1
ATOM 788 C CA . LYS A 1 99 ? -11.771 5.936 16.038 1.00 91.12 99 LYS A CA 1
ATOM 789 C C . LYS A 1 99 ? -11.973 5.389 17.456 1.00 91.12 99 LYS A C 1
ATOM 791 O O . LYS A 1 99 ? -13.099 5.405 17.934 1.00 91.12 99 LYS A O 1
ATOM 796 N N . ALA A 1 100 ? -10.885 5.050 18.149 1.00 89.75 100 ALA A N 1
ATOM 797 C CA . ALA A 1 100 ? -10.930 4.543 19.521 1.00 89.75 100 ALA A CA 1
ATOM 798 C C . ALA A 1 100 ? -11.594 5.529 20.499 1.00 89.75 100 ALA A C 1
ATOM 800 O O . ALA A 1 100 ? -12.410 5.129 21.321 1.00 89.75 100 ALA A O 1
ATOM 801 N N . ASN A 1 101 ? -11.297 6.829 20.382 1.00 91.69 101 ASN A N 1
ATOM 802 C CA . ASN A 1 101 ? -11.936 7.844 21.224 1.00 91.69 101 ASN A CA 1
ATOM 803 C C . ASN A 1 101 ? -13.453 7.918 21.001 1.00 91.69 101 ASN A C 1
ATOM 805 O O . ASN A 1 101 ? -14.197 8.017 21.966 1.00 91.69 101 ASN A O 1
ATOM 809 N N . LYS A 1 102 ? -13.912 7.848 19.744 1.00 87.94 102 LYS A N 1
ATOM 810 C CA . LYS A 1 102 ? -15.348 7.860 19.431 1.00 87.94 102 LYS A CA 1
ATOM 811 C C . LYS A 1 102 ? -16.066 6.623 19.960 1.00 87.94 102 LYS A C 1
ATOM 813 O O . LYS A 1 102 ? -17.197 6.739 20.398 1.00 87.94 102 LYS A O 1
ATOM 818 N N . GLU A 1 103 ? -15.427 5.459 19.904 1.00 86.38 103 GLU A N 1
ATOM 819 C CA . GLU A 1 103 ? -15.996 4.207 20.420 1.00 86.38 103 GLU A CA 1
ATOM 820 C C . GLU A 1 103 ? -16.081 4.193 21.954 1.00 86.38 103 GLU A C 1
ATOM 822 O O . GLU A 1 103 ? -16.960 3.542 22.498 1.00 86.38 103 GLU A O 1
ATOM 827 N N . ALA A 1 104 ? -15.210 4.930 22.652 1.00 80.81 104 ALA A N 1
ATOM 828 C CA . ALA A 1 104 ? -15.239 5.060 24.111 1.00 80.81 104 ALA A CA 1
ATOM 829 C C . ALA A 1 104 ? -16.265 6.088 24.636 1.00 80.81 104 ALA A C 1
ATOM 831 O O . ALA A 1 104 ? -16.527 6.129 25.837 1.00 80.81 104 ALA A O 1
ATOM 832 N N . GLU A 1 105 ? -16.804 6.942 23.761 1.00 75.50 105 GLU A N 1
ATOM 833 C CA . GLU A 1 105 ? -17.825 7.953 24.084 1.00 75.50 105 GLU A CA 1
ATOM 834 C C . GLU A 1 105 ? -19.268 7.443 23.886 1.00 75.50 105 GLU A C 1
ATOM 836 O O . GLU A 1 105 ? -20.215 8.167 24.202 1.00 75.50 105 GLU A O 1
ATOM 841 N N . VAL A 1 106 ? -19.436 6.221 23.364 1.00 60.66 106 VAL A N 1
ATOM 842 C CA . VAL A 1 106 ? -20.722 5.543 23.100 1.00 60.66 106 VAL A CA 1
ATOM 843 C C . VAL A 1 106 ? -20.969 4.468 24.152 1.00 60.66 106 VAL A C 1
ATOM 845 O O . VAL A 1 106 ? -22.130 4.370 24.608 1.00 60.66 106 VAL A O 1
#

Radius of gyration: 13.79 Å; chains: 1; bounding box: 35×32×44 Å

Sequence (106 aa):
LPEEPGVLLQKGDFNNEGDLDVLSEHISVRIEAGVMIVKCNDGDKKEYRLPISEVSSLILNAKQTIELFCGEDLYRIRLKPEACSLKYQEYYLAYSKRKANKEAEV

Foldseek 3Di:
DDKFWFQWKWKDFQVCPPDTHTPARTWIWDDDPQWIWIFHPPPPGDIDTARLVQWPDWDADPQLWIWTDRPGMIMITHTHNPDDSVVVVVVSVVVVVVVVVVVVVD

pLDDT: mean 92.39, std 7.62, range [60.66, 98.06]